Protein AF-A0A967JVQ9-F1 (afdb_monomer)

Solvent-accessible surface area (backbone atoms only — not comparable to full-atom values): 6238 Å² total; per-residue (Å²): 134,90,80,87,85,77,88,78,91,53,66,70,60,50,48,54,40,45,56,70,64,75,67,86,82,90,74,66,79,91,49,45,73,60,49,29,68,75,39,74,50,81,85,90,76,78,73,81,92,69,81,87,84,89,82,92,86,70,100,48,99,68,86,73,56,67,68,62,48,50,53,54,52,52,47,44,56,71,77,50,52,78,73,75,92,73,80,134

Structure (mmCIF, N/CA/C/O backbone):
data_AF-A0A967JVQ9-F1
#
_entry.id   AF-A0A967JVQ9-F1
#
loop_
_atom_site.group_PDB
_atom_site.id
_atom_site.type_symbol
_atom_site.label_atom_id
_atom_site.label_alt_id
_atom_site.label_comp_id
_atom_site.label_asym_id
_atom_site.label_entity_id
_atom_site.label_seq_id
_atom_site.pdbx_PDB_ins_code
_atom_site.Cartn_x
_atom_site.Cartn_y
_atom_site.Cartn_z
_atom_site.occupancy
_atom_site.B_iso_or_equiv
_atom_site.auth_seq_id
_atom_site.auth_comp_id
_atom_site.auth_asym_id
_atom_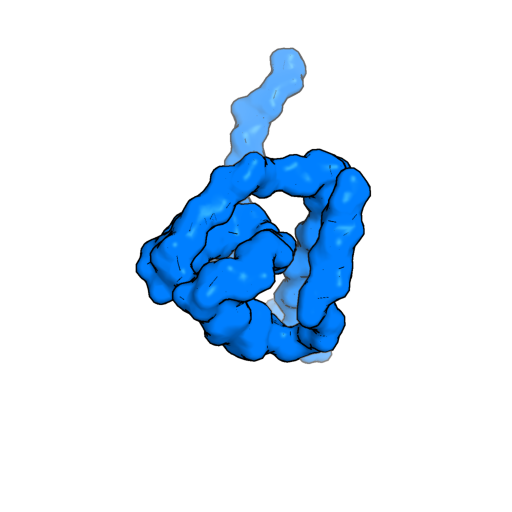site.auth_atom_id
_atom_site.pdbx_PDB_model_num
ATOM 1 N N . GLN A 1 1 ? -12.645 12.546 19.439 1.00 81.81 1 GLN A N 1
ATOM 2 C CA . GLN A 1 1 ? -11.229 12.936 19.268 1.00 81.81 1 GLN A CA 1
ATOM 3 C C . GLN A 1 1 ? -10.403 11.655 19.189 1.00 81.81 1 GLN A C 1
ATOM 5 O O . GLN A 1 1 ? -10.615 10.809 20.053 1.00 81.81 1 GLN A O 1
ATOM 10 N N . PRO A 1 2 ? -9.572 11.444 18.152 1.00 85.00 2 PRO A N 1
ATOM 11 C CA . PRO A 1 2 ? -8.778 10.219 18.020 1.00 85.00 2 PRO A CA 1
ATOM 12 C C . PRO A 1 2 ? -7.685 10.146 19.099 1.00 85.00 2 PRO A C 1
ATOM 14 O O . PRO A 1 2 ? -7.144 11.178 19.498 1.00 85.00 2 PRO A O 1
ATOM 17 N N . ARG A 1 3 ? -7.362 8.933 19.570 1.00 90.88 3 ARG A N 1
ATOM 18 C CA . ARG A 1 3 ? -6.252 8.676 20.502 1.00 90.88 3 ARG A CA 1
ATOM 19 C C . ARG A 1 3 ? -5.068 8.112 19.726 1.00 90.88 3 ARG A C 1
ATOM 21 O O . ARG A 1 3 ? -5.191 7.049 19.128 1.00 90.88 3 ARG A O 1
ATOM 28 N N . ILE A 1 4 ? -3.933 8.801 19.768 1.00 91.12 4 ILE A N 1
ATOM 29 C CA . ILE A 1 4 ? -2.691 8.317 19.157 1.00 91.12 4 ILE A CA 1
ATOM 30 C C . ILE A 1 4 ? -2.135 7.199 20.045 1.00 91.12 4 ILE A C 1
ATOM 32 O O . ILE A 1 4 ? -1.884 7.421 21.228 1.00 91.12 4 ILE A O 1
ATOM 36 N N . VAL A 1 5 ? -2.009 5.992 19.493 1.00 89.94 5 VAL A N 1
ATOM 37 C CA . VAL A 1 5 ? -1.498 4.806 20.208 1.00 89.94 5 VAL A CA 1
ATOM 38 C C . VAL A 1 5 ? -0.111 4.373 19.736 1.00 89.94 5 VAL A C 1
ATOM 40 O O . VAL A 1 5 ? 0.572 3.667 20.469 1.00 89.94 5 VAL A O 1
ATOM 43 N N . ALA A 1 6 ? 0.311 4.816 18.549 1.00 87.94 6 ALA A N 1
ATOM 44 C CA . ALA A 1 6 ? 1.632 4.573 17.986 1.00 87.94 6 ALA A CA 1
ATOM 45 C C . ALA A 1 6 ? 1.974 5.654 16.948 1.00 87.94 6 ALA A C 1
ATOM 47 O O . ALA A 1 6 ? 1.079 6.178 16.281 1.00 87.94 6 ALA A O 1
ATOM 48 N N . GLU A 1 7 ? 3.264 5.948 16.806 1.00 91.81 7 GLU A N 1
ATOM 49 C CA . GLU A 1 7 ? 3.837 6.723 15.705 1.00 91.81 7 GLU A CA 1
ATOM 50 C C . GLU A 1 7 ? 4.905 5.844 15.057 1.00 91.81 7 GLU A C 1
ATOM 52 O O . GLU A 1 7 ? 5.814 5.362 15.735 1.00 91.81 7 GLU A O 1
ATOM 57 N N . VAL A 1 8 ? 4.722 5.541 13.775 1.00 90.00 8 VAL A N 1
ATOM 58 C CA . VAL A 1 8 ? 5.496 4.520 13.069 1.00 90.00 8 VAL A CA 1
ATOM 59 C C . VAL A 1 8 ? 5.818 5.031 11.672 1.00 90.00 8 VAL A C 1
ATOM 61 O O . VAL A 1 8 ? 4.922 5.457 10.951 1.00 90.00 8 VAL A O 1
ATOM 64 N N . GLU A 1 9 ? 7.094 4.976 11.300 1.00 89.75 9 GLU A N 1
ATOM 65 C CA . GLU A 1 9 ? 7.574 5.362 9.966 1.00 89.75 9 GLU A CA 1
ATOM 66 C C . GLU A 1 9 ? 7.605 4.167 8.996 1.00 89.75 9 GLU A C 1
ATOM 68 O O . GLU A 1 9 ? 7.423 4.327 7.791 1.00 89.75 9 GLU A O 1
ATOM 73 N N . ASP A 1 10 ? 7.787 2.955 9.526 1.00 90.06 10 ASP A N 1
ATOM 74 C CA . ASP A 1 10 ? 7.852 1.719 8.748 1.00 90.06 10 ASP A CA 1
ATOM 75 C C . ASP A 1 10 ? 6.455 1.134 8.479 1.00 90.06 10 ASP A C 1
ATOM 77 O O . ASP A 1 10 ? 5.705 0.781 9.394 1.00 90.06 10 ASP A O 1
ATOM 81 N N . THR A 1 11 ? 6.118 0.980 7.200 1.00 85.06 11 THR A N 1
ATOM 82 C CA . THR A 1 11 ? 4.832 0.414 6.776 1.00 85.06 11 THR A CA 1
ATOM 83 C C . THR A 1 11 ? 4.703 -1.068 7.135 1.00 85.06 11 THR A C 1
ATOM 85 O O . THR A 1 11 ? 3.594 -1.523 7.422 1.00 85.06 11 THR A O 1
ATOM 88 N N . ASP A 1 12 ? 5.804 -1.817 7.199 1.00 88.19 12 ASP A N 1
ATOM 89 C CA . ASP A 1 12 ? 5.762 -3.230 7.584 1.00 88.19 12 ASP A CA 1
ATOM 90 C C . ASP A 1 12 ? 5.325 -3.381 9.044 1.00 88.19 12 ASP A C 1
ATOM 92 O O . ASP A 1 12 ? 4.496 -4.235 9.369 1.00 88.19 12 ASP A O 1
ATOM 96 N N . LEU A 1 13 ? 5.784 -2.484 9.921 1.00 90.19 13 LEU A N 1
ATOM 97 C CA . LEU A 1 13 ? 5.349 -2.463 11.315 1.00 90.19 13 LEU A CA 1
ATOM 98 C C . LEU A 1 13 ? 3.881 -2.020 11.458 1.00 90.19 13 LEU A C 1
ATOM 100 O O . LEU A 1 13 ? 3.165 -2.550 12.310 1.00 90.19 13 LEU A O 1
ATOM 104 N N . ILE A 1 14 ? 3.400 -1.105 10.608 1.00 90.50 14 ILE A N 1
ATOM 105 C CA . ILE A 1 14 ? 1.973 -0.739 10.560 1.00 90.50 14 ILE A CA 1
ATOM 106 C C . ILE A 1 14 ? 1.111 -1.964 10.231 1.00 90.50 14 ILE A C 1
ATOM 108 O O . ILE A 1 14 ? 0.087 -2.166 10.882 1.00 90.50 14 ILE A O 1
ATOM 112 N N . ASN A 1 15 ? 1.534 -2.804 9.283 1.00 87.44 15 ASN A N 1
ATOM 113 C CA . ASN A 1 15 ? 0.794 -4.012 8.907 1.00 87.44 15 ASN A CA 1
ATOM 114 C C . ASN A 1 15 ? 0.691 -5.011 10.071 1.00 87.44 15 ASN A C 1
ATOM 116 O O . ASN A 1 15 ? -0.385 -5.542 10.331 1.00 87.44 15 ASN A O 1
ATOM 120 N N . VAL A 1 16 ? 1.769 -5.204 10.837 1.00 88.81 16 VAL A N 1
ATOM 121 C CA . VAL A 1 16 ? 1.749 -6.070 12.032 1.00 88.81 16 VAL A CA 1
ATOM 122 C C . VAL A 1 16 ? 0.778 -5.538 13.093 1.00 88.81 16 VAL A C 1
ATOM 124 O O . VAL A 1 16 ? 0.021 -6.298 13.698 1.00 88.81 16 VAL A O 1
ATOM 127 N N . LEU A 1 17 ? 0.765 -4.222 13.320 1.00 89.00 17 LEU A N 1
ATOM 128 C CA . LEU A 1 17 ? -0.179 -3.591 14.249 1.00 89.00 17 LEU A CA 1
ATOM 129 C C . LEU A 1 17 ? -1.630 -3.698 13.760 1.00 89.00 17 LEU A C 1
ATOM 131 O O . LEU A 1 17 ? -2.545 -3.842 14.577 1.00 89.00 17 LEU A O 1
ATOM 135 N N . ALA A 1 18 ? -1.831 -3.631 12.445 1.00 86.25 18 ALA A N 1
ATOM 136 C CA . ALA A 1 18 ? -3.126 -3.807 11.810 1.00 86.25 18 ALA A CA 1
ATOM 137 C C . ALA A 1 18 ? -3.662 -5.231 12.007 1.00 86.25 18 ALA A C 1
ATOM 139 O O . ALA A 1 18 ? -4.784 -5.385 12.488 1.00 86.25 18 ALA A O 1
ATOM 140 N N . GLU A 1 19 ? -2.843 -6.253 11.738 1.00 87.25 19 GLU A N 1
ATOM 141 C CA . GLU A 1 19 ? -3.182 -7.663 11.994 1.00 87.25 19 GLU A CA 1
ATOM 142 C C . GLU A 1 19 ? -3.489 -7.924 13.477 1.00 87.25 19 GLU A C 1
ATOM 144 O O . GLU A 1 19 ? -4.391 -8.691 13.811 1.00 87.25 19 GLU A O 1
ATOM 149 N N . ALA A 1 20 ? -2.774 -7.252 14.386 1.00 89.44 20 ALA A N 1
ATOM 150 C CA . ALA A 1 20 ? -3.004 -7.352 15.827 1.00 89.44 20 ALA A CA 1
ATOM 151 C C . ALA A 1 20 ? -4.258 -6.597 16.318 1.00 89.44 20 ALA A C 1
ATOM 153 O O . ALA A 1 20 ? -4.577 -6.655 17.509 1.00 89.44 20 ALA A O 1
ATOM 154 N N . GLY A 1 21 ? -4.959 -5.862 15.446 1.00 87.69 21 GLY A N 1
ATOM 155 C CA . GLY A 1 21 ? -6.148 -5.086 15.809 1.00 87.69 21 GLY A CA 1
ATOM 156 C C . GLY A 1 21 ? -5.856 -3.897 16.732 1.00 87.69 21 GLY A C 1
ATOM 157 O O . GLY A 1 21 ? -6.721 -3.483 17.505 1.00 87.69 21 GLY A O 1
ATOM 158 N N . ALA A 1 22 ? -4.640 -3.343 16.684 1.00 88.69 22 ALA A N 1
ATOM 159 C CA . ALA A 1 22 ? -4.197 -2.299 17.612 1.00 88.69 22 ALA A CA 1
ATOM 160 C C . ALA A 1 22 ? -4.850 -0.922 17.363 1.00 88.69 22 ALA A C 1
ATOM 162 O O . ALA A 1 22 ? -4.797 -0.045 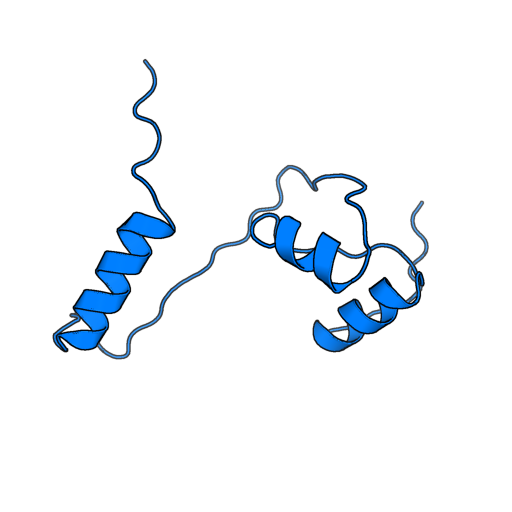18.231 1.00 88.69 22 ALA A O 1
ATOM 163 N N . GLY A 1 23 ? -5.462 -0.709 16.193 1.00 89.25 23 GLY A N 1
ATOM 164 C CA . GLY A 1 23 ? -6.116 0.550 15.846 1.00 89.25 23 GLY A CA 1
ATOM 165 C C . GLY A 1 23 ? -6.473 0.676 14.366 1.00 89.25 23 GLY A C 1
ATOM 166 O O . GLY A 1 23 ? -6.665 -0.313 13.668 1.00 89.25 23 GLY A O 1
ATOM 167 N N . MET A 1 24 ? -6.567 1.924 13.899 1.00 90.88 24 MET A N 1
ATOM 168 C CA . MET A 1 24 ? -6.791 2.278 12.494 1.00 90.88 24 MET A CA 1
ATOM 169 C C . MET A 1 24 ? -5.532 2.908 11.898 1.00 90.88 24 MET A C 1
ATOM 171 O O . MET A 1 24 ? -4.822 3.642 12.585 1.00 90.88 24 MET A O 1
ATOM 175 N N . PHE A 1 25 ? -5.291 2.662 10.615 1.00 91.44 25 PHE A N 1
ATOM 176 C CA . PHE A 1 25 ? -4.168 3.218 9.866 1.00 91.44 25 PHE A CA 1
ATOM 177 C C . PHE A 1 25 ? -4.647 3.732 8.505 1.00 91.44 25 PHE A C 1
ATOM 179 O O . PHE A 1 25 ? -5.703 3.335 8.009 1.00 91.44 25 PHE A O 1
ATOM 186 N N . ALA A 1 26 ? -3.882 4.650 7.918 1.00 90.81 26 ALA A N 1
ATOM 187 C CA . ALA A 1 26 ? -4.120 5.133 6.565 1.00 90.81 26 ALA A CA 1
ATOM 188 C C . ALA A 1 26 ? -3.320 4.288 5.568 1.00 90.81 26 ALA A C 1
ATOM 190 O O . ALA A 1 26 ? -2.171 3.944 5.830 1.00 90.81 26 ALA A O 1
ATOM 191 N N . ALA A 1 27 ? -3.918 3.994 4.418 1.00 90.50 27 ALA A N 1
ATOM 192 C CA . ALA A 1 27 ? -3.256 3.317 3.311 1.00 90.50 27 ALA A CA 1
ATOM 193 C C . ALA A 1 27 ? -3.706 3.925 1.972 1.00 90.50 27 ALA A C 1
ATOM 195 O O . ALA A 1 27 ? -4.833 4.435 1.887 1.00 90.50 27 ALA A O 1
ATOM 196 N N . PRO A 1 28 ? -2.870 3.867 0.919 1.00 90.88 28 PRO A N 1
ATOM 197 C CA . PRO A 1 28 ? -3.263 4.292 -0.417 1.00 90.88 28 PRO A CA 1
ATOM 198 C C . PRO A 1 28 ? -4.499 3.530 -0.902 1.00 90.88 28 PRO A C 1
ATOM 200 O O . PRO A 1 28 ? -4.588 2.308 -0.787 1.00 90.88 28 PRO A O 1
ATOM 203 N N . SER A 1 29 ? -5.452 4.243 -1.502 1.00 91.12 29 SER A N 1
ATOM 204 C CA . SER A 1 29 ? -6.717 3.648 -1.952 1.00 91.12 29 SER A CA 1
ATOM 205 C C . SER A 1 29 ? -6.541 2.563 -3.018 1.00 91.12 29 SER A C 1
ATOM 207 O O . SER A 1 29 ? -7.384 1.677 -3.118 1.00 91.12 29 SER A O 1
ATOM 209 N N . ILE A 1 30 ? -5.456 2.627 -3.795 1.00 89.06 30 ILE A N 1
ATOM 210 C CA . ILE A 1 30 ? -5.162 1.699 -4.893 1.00 89.06 30 ILE A CA 1
ATOM 211 C C . ILE A 1 30 ? -4.821 0.280 -4.416 1.00 89.06 30 ILE A C 1
ATOM 213 O O . ILE A 1 30 ? -5.017 -0.661 -5.172 1.00 89.06 30 ILE A O 1
ATOM 217 N N . ILE A 1 31 ? -4.356 0.116 -3.172 1.00 90.06 31 ILE A N 1
ATOM 218 C CA . ILE A 1 31 ? -3.974 -1.194 -2.612 1.00 90.06 31 ILE A CA 1
ATOM 219 C C . ILE A 1 31 ? -5.003 -1.748 -1.617 1.00 90.06 31 ILE A C 1
ATOM 221 O O . ILE A 1 31 ? -4.721 -2.723 -0.927 1.00 90.06 31 ILE A O 1
ATOM 225 N N . VAL A 1 32 ? -6.181 -1.121 -1.494 1.00 92.19 32 VAL A N 1
ATOM 226 C CA . VAL A 1 32 ? -7.176 -1.472 -0.463 1.00 92.19 32 VAL A CA 1
ATOM 227 C C . VAL A 1 32 ? -7.602 -2.934 -0.551 1.00 92.19 32 VAL A C 1
ATOM 229 O O . VAL A 1 32 ? -7.697 -3.598 0.479 1.00 92.19 32 VAL A O 1
ATOM 232 N N . ASP A 1 33 ? -7.839 -3.441 -1.757 1.00 92.25 33 ASP A N 1
ATOM 233 C CA . ASP A 1 33 ? -8.299 -4.818 -1.934 1.00 92.25 33 ASP A CA 1
ATOM 234 C C . ASP A 1 33 ? -7.217 -5.826 -1.516 1.00 92.25 33 ASP A C 1
ATOM 236 O O . ASP A 1 33 ? -7.516 -6.792 -0.813 1.00 92.25 33 ASP A O 1
ATOM 240 N N . ASP A 1 34 ? -5.950 -5.540 -1.825 1.00 91.62 34 ASP A N 1
ATOM 241 C CA . ASP A 1 34 ? -4.815 -6.380 -1.4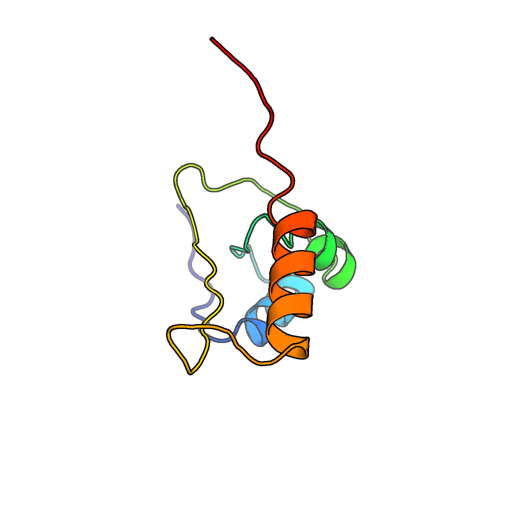35 1.00 91.62 34 ASP A CA 1
ATOM 242 C C . ASP A 1 34 ? -4.633 -6.427 0.087 1.00 91.62 34 ASP A C 1
ATOM 244 O O . ASP A 1 34 ? -4.490 -7.507 0.669 1.00 91.62 34 ASP A O 1
ATOM 248 N N . ILE A 1 35 ? -4.654 -5.267 0.755 1.00 91.25 35 ILE A N 1
ATOM 249 C CA . ILE A 1 35 ? -4.399 -5.192 2.202 1.00 91.25 35 ILE A CA 1
ATOM 250 C C . ILE A 1 35 ? -5.554 -5.760 3.028 1.00 91.25 35 ILE A C 1
ATOM 252 O O . ILE A 1 35 ? -5.305 -6.365 4.069 1.00 91.25 35 ILE A O 1
ATOM 256 N N . ARG A 1 36 ? -6.806 -5.620 2.567 1.00 92.50 36 ARG A N 1
ATOM 257 C CA . ARG A 1 36 ? -7.978 -6.208 3.237 1.00 92.50 36 ARG A CA 1
ATOM 258 C C . ARG A 1 36 ? -7.852 -7.722 3.326 1.00 92.50 36 ARG A C 1
ATOM 260 O O . ARG A 1 36 ? -8.080 -8.295 4.387 1.00 92.50 36 ARG A O 1
ATOM 267 N N . VAL A 1 37 ? -7.454 -8.353 2.221 1.00 91.12 37 VAL A N 1
ATOM 268 C CA . VAL A 1 37 ? -7.273 -9.807 2.156 1.00 91.12 37 VAL A CA 1
ATOM 269 C C . VAL A 1 37 ? -6.053 -10.241 2.963 1.00 91.12 37 VAL A C 1
ATOM 271 O O . VAL A 1 37 ? -6.152 -11.193 3.732 1.00 91.12 37 VAL A O 1
ATOM 274 N N . ARG A 1 38 ? -4.910 -9.556 2.815 1.00 89.44 38 ARG A N 1
ATOM 275 C CA . ARG A 1 38 ? -3.664 -9.951 3.493 1.00 89.44 38 ARG A CA 1
ATOM 276 C C . ARG A 1 38 ? -3.723 -9.815 5.005 1.00 89.44 38 ARG A C 1
ATOM 278 O O . ARG A 1 38 ? -3.255 -10.712 5.692 1.00 89.44 38 ARG A O 1
ATOM 285 N N . TYR A 1 39 ? -4.273 -8.709 5.494 1.00 89.12 39 TYR A N 1
ATOM 286 C CA . TYR A 1 39 ? -4.177 -8.332 6.905 1.00 89.12 39 TYR A CA 1
ATOM 287 C C . TYR A 1 39 ? -5.502 -8.478 7.656 1.00 89.12 39 TYR A C 1
ATOM 289 O O . TYR A 1 39 ? -5.597 -8.070 8.809 1.00 89.12 39 TYR A O 1
ATOM 297 N N . ALA A 1 40 ? -6.527 -9.051 7.010 1.00 89.38 40 ALA A N 1
ATOM 298 C CA . ALA A 1 40 ? -7.870 -9.233 7.567 1.00 89.38 40 ALA A CA 1
ATOM 299 C C . ALA A 1 40 ? -8.470 -7.932 8.140 1.00 89.38 40 ALA A C 1
ATOM 301 O O . ALA A 1 40 ? -9.118 -7.927 9.186 1.00 89.38 40 ALA A O 1
ATOM 302 N N . VAL A 1 41 ? -8.242 -6.819 7.440 1.00 91.81 41 VAL A N 1
ATOM 303 C CA . VAL A 1 41 ? -8.727 -5.486 7.822 1.00 91.81 41 VAL A CA 1
ATOM 304 C C . VAL A 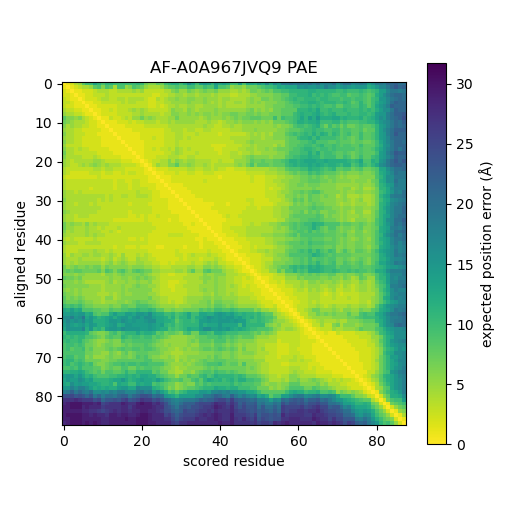1 41 ? -9.926 -5.066 6.982 1.00 91.81 41 VAL A C 1
ATOM 306 O O . VAL A 1 41 ? -10.145 -5.563 5.879 1.00 91.81 41 VAL A O 1
ATOM 309 N N . GLU A 1 42 ? -10.669 -4.073 7.467 1.00 93.06 42 GLU A N 1
ATOM 310 C CA . GLU A 1 42 ? -11.790 -3.465 6.751 1.00 93.06 42 GLU A CA 1
ATOM 311 C C . GLU A 1 42 ? -11.589 -1.956 6.574 1.00 93.06 42 GLU A C 1
ATOM 313 O O . GLU A 1 42 ? -10.887 -1.294 7.340 1.00 93.06 42 GLU A O 1
ATOM 318 N N . THR A 1 43 ? -12.220 -1.374 5.551 1.00 94.44 43 THR A N 1
ATOM 319 C CA . THR A 1 43 ? -12.169 0.081 5.352 1.00 94.44 43 THR A CA 1
ATOM 320 C C . THR A 1 43 ? -13.240 0.771 6.177 1.00 94.44 43 THR A C 1
ATOM 322 O O . THR A 1 43 ? -14.427 0.545 5.968 1.00 94.44 43 THR A O 1
ATOM 325 N N . VAL A 1 44 ? -12.810 1.698 7.031 1.00 93.38 44 VAL A N 1
ATOM 326 C CA . VAL A 1 44 ? -13.703 2.531 7.853 1.00 93.38 44 VAL A CA 1
ATOM 327 C C . VAL A 1 44 ? -14.146 3.804 7.117 1.00 93.38 44 VAL A C 1
ATOM 329 O O . VAL A 1 44 ? -15.200 4.364 7.404 1.00 93.38 44 VAL A O 1
ATOM 332 N N . GLY A 1 45 ? -13.366 4.266 6.137 1.00 92.38 45 GLY A N 1
ATOM 333 C CA . GLY A 1 45 ? -13.693 5.432 5.319 1.00 92.38 45 GLY A CA 1
ATOM 334 C C . GLY A 1 45 ? -12.561 5.816 4.370 1.00 92.38 45 GLY A C 1
ATOM 335 O O . GLY A 1 45 ? -11.513 5.170 4.339 1.00 92.38 45 GLY A O 1
ATOM 336 N N . ARG A 1 46 ? -12.774 6.879 3.590 1.00 92.50 46 ARG A N 1
ATOM 337 C CA . ARG A 1 46 ? -11.747 7.497 2.741 1.00 92.50 46 ARG A CA 1
ATOM 338 C C . ARG A 1 46 ? -11.492 8.919 3.225 1.00 92.50 46 ARG A C 1
ATOM 340 O O . ARG A 1 46 ? -12.435 9.657 3.489 1.00 92.50 46 ARG A O 1
ATOM 347 N N . ALA A 1 47 ? -10.224 9.300 3.327 1.00 91.94 47 ALA A N 1
ATOM 348 C CA . ALA A 1 47 ? -9.849 10.670 3.645 1.00 91.94 47 ALA A CA 1
ATOM 349 C C . ALA A 1 47 ? -9.982 11.542 2.387 1.00 91.94 47 ALA A C 1
ATOM 351 O O . ALA A 1 47 ? -9.067 11.628 1.566 1.00 91.94 47 ALA A O 1
ATOM 352 N N . GLU A 1 48 ? -11.156 12.145 2.205 1.00 91.38 48 GLU A N 1
ATOM 353 C CA . GLU A 1 48 ? -11.427 13.019 1.064 1.00 91.38 48 GLU A CA 1
ATOM 354 C C . GLU A 1 48 ? -10.460 14.213 1.027 1.00 91.38 48 GLU A C 1
ATOM 356 O O . GLU A 1 48 ? -10.075 14.769 2.053 1.00 91.38 48 GLU A O 1
ATOM 361 N N . GLY A 1 49 ? -10.037 14.602 -0.178 1.00 90.25 49 GLY A N 1
ATOM 362 C CA . GLY A 1 49 ? -9.105 15.716 -0.385 1.00 90.25 49 GLY A CA 1
ATOM 363 C C . GLY A 1 49 ? -7.619 15.370 -0.223 1.00 90.25 49 GLY A C 1
ATOM 364 O O . GLY A 1 49 ? -6.779 16.155 -0.663 1.00 90.25 49 GLY A O 1
ATOM 365 N N . ILE A 1 50 ? -7.273 14.193 0.308 1.00 91.00 50 ILE A N 1
ATOM 366 C CA . ILE A 1 50 ? -5.883 13.721 0.368 1.00 91.00 50 ILE A CA 1
ATOM 367 C C . ILE A 1 50 ? -5.537 12.999 -0.936 1.00 91.00 50 ILE A C 1
ATOM 369 O O . ILE A 1 50 ? -6.216 12.058 -1.344 1.00 91.00 50 ILE A O 1
ATOM 373 N N . ARG A 1 51 ? -4.477 13.455 -1.613 1.00 88.56 51 ARG A N 1
ATOM 374 C CA . ARG A 1 51 ? -3.978 12.849 -2.853 1.00 88.56 51 ARG A CA 1
ATOM 375 C C . ARG A 1 51 ? -2.492 12.571 -2.745 1.00 88.56 51 ARG A C 1
ATOM 377 O O . ARG A 1 51 ? -1.713 13.466 -2.428 1.00 88.56 51 ARG A O 1
ATOM 384 N N . GLU A 1 52 ? -2.118 11.361 -3.118 1.00 87.06 52 GLU A N 1
ATOM 385 C CA . GLU A 1 52 ? -0.734 10.935 -3.270 1.00 87.06 52 GLU A CA 1
ATOM 386 C C . GLU A 1 52 ? -0.383 10.837 -4.760 1.00 87.06 52 GLU A C 1
ATOM 388 O O . GLU A 1 52 ? -1.249 10.573 -5.598 1.00 87.06 52 GLU A O 1
ATOM 393 N N . ARG A 1 53 ? 0.877 11.107 -5.115 1.00 86.50 53 ARG A N 1
ATOM 394 C CA . ARG A 1 53 ? 1.361 11.030 -6.499 1.00 86.50 53 ARG A CA 1
ATOM 395 C C . ARG A 1 53 ? 2.546 10.084 -6.573 1.00 86.50 53 ARG A C 1
ATOM 397 O O . ARG A 1 53 ? 3.568 10.329 -5.941 1.00 86.50 53 ARG A O 1
ATOM 404 N N . PHE A 1 54 ? 2.416 9.062 -7.409 1.00 84.31 54 PHE A N 1
ATOM 405 C CA . PHE A 1 54 ? 3.477 8.107 -7.699 1.00 84.31 54 PHE A CA 1
ATOM 406 C C . PHE A 1 54 ? 4.195 8.503 -8.990 1.00 84.31 54 PHE A C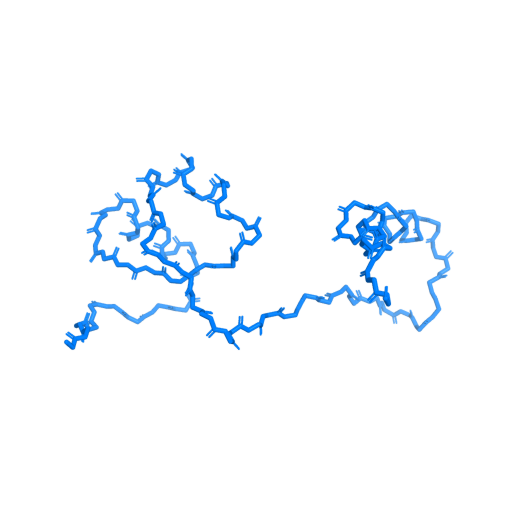 1
ATOM 408 O O . PHE A 1 54 ? 3.558 8.854 -9.985 1.00 84.31 54 PHE A O 1
ATOM 415 N N . TYR A 1 55 ? 5.526 8.449 -8.973 1.00 86.06 55 TYR A N 1
ATOM 416 C CA . TYR A 1 55 ? 6.365 8.823 -10.109 1.00 86.06 55 TYR A CA 1
ATOM 417 C C . TYR A 1 55 ? 7.333 7.697 -10.454 1.00 86.06 55 TYR A C 1
ATOM 419 O O . TYR A 1 55 ? 8.009 7.157 -9.583 1.00 86.06 55 TYR A O 1
ATOM 427 N N . ALA A 1 56 ? 7.456 7.397 -11.745 1.00 85.94 56 ALA A N 1
ATOM 428 C CA . ALA A 1 56 ? 8.529 6.560 -12.262 1.00 85.94 56 ALA A CA 1
ATOM 429 C C . ALA A 1 56 ? 9.718 7.447 -12.661 1.00 85.94 56 ALA A C 1
ATOM 431 O O . ALA A 1 56 ? 9.583 8.334 -13.508 1.00 85.94 56 ALA A O 1
ATOM 432 N N . ILE A 1 57 ? 10.886 7.213 -12.058 1.00 87.50 57 ILE A N 1
ATOM 433 C CA . ILE A 1 57 ? 12.110 7.980 -12.321 1.00 87.50 57 ILE A CA 1
ATOM 434 C C . ILE A 1 57 ? 13.052 7.138 -13.182 1.00 87.50 57 ILE A C 1
ATOM 436 O O . ILE A 1 57 ? 13.297 5.969 -12.898 1.00 87.50 57 ILE A O 1
ATOM 440 N N . THR A 1 58 ? 13.601 7.740 -14.239 1.00 84.44 58 THR A N 1
ATOM 441 C CA . THR A 1 58 ? 14.597 7.097 -15.109 1.00 84.44 58 THR A CA 1
ATOM 442 C C . THR A 1 58 ? 15.879 7.925 -15.153 1.00 84.44 58 THR A C 1
ATOM 444 O O . THR A 1 58 ? 15.838 9.151 -15.069 1.00 84.44 58 THR A O 1
ATOM 447 N N . ALA A 1 59 ? 17.030 7.261 -15.295 1.00 86.81 59 ALA A N 1
ATOM 448 C CA . ALA A 1 59 ? 18.342 7.918 -15.250 1.00 86.81 59 ALA A CA 1
ATOM 449 C C . ALA A 1 59 ? 18.591 8.902 -16.412 1.00 86.81 59 ALA A C 1
ATOM 451 O O . ALA A 1 59 ? 19.409 9.813 -16.301 1.00 86.81 59 ALA A O 1
ATOM 452 N N . HIS A 1 60 ? 17.900 8.735 -17.543 1.00 84.75 60 HIS A N 1
ATOM 453 C CA . HIS A 1 60 ? 18.096 9.554 -18.736 1.00 84.75 60 HIS A CA 1
ATOM 454 C C . HIS A 1 60 ? 16.809 10.272 -19.129 1.00 84.75 60 HIS A C 1
ATOM 456 O O . HIS A 1 60 ? 15.756 9.653 -19.228 1.00 84.75 60 HIS A O 1
ATOM 462 N N . ARG A 1 61 ? 16.916 11.560 -19.490 1.00 80.00 61 ARG A N 1
ATOM 463 C CA . ARG A 1 61 ? 15.767 12.377 -19.939 1.00 80.00 61 ARG A CA 1
ATOM 464 C C . ARG A 1 61 ? 15.019 11.774 -21.132 1.00 80.00 61 ARG A C 1
ATOM 466 O O . ARG A 1 61 ? 13.823 11.993 -21.271 1.00 80.00 61 ARG A O 1
ATOM 473 N N . ARG A 1 62 ? 15.720 11.040 -22.008 1.00 83.81 62 ARG A N 1
ATOM 474 C CA . ARG A 1 62 ? 15.118 10.300 -23.121 1.00 83.81 62 ARG A CA 1
ATOM 475 C C . ARG A 1 62 ? 15.292 8.807 -22.886 1.00 83.81 62 ARG A C 1
ATOM 477 O O . ARG A 1 62 ? 16.418 8.311 -22.922 1.00 83.81 62 ARG A O 1
ATOM 484 N N . ILE A 1 63 ? 14.181 8.101 -22.703 1.00 83.31 63 ILE A N 1
ATOM 485 C CA . ILE A 1 63 ? 14.177 6.644 -22.588 1.00 83.31 63 ILE A CA 1
ATOM 486 C C . ILE A 1 63 ? 14.580 6.062 -23.950 1.00 83.31 63 ILE A C 1
ATOM 488 O O . ILE A 1 63 ? 13.937 6.329 -24.964 1.00 83.31 63 ILE A O 1
ATOM 492 N N . LYS A 1 64 ? 15.689 5.317 -23.984 1.00 86.25 64 LYS A N 1
ATOM 493 C CA . LYS A 1 64 ? 16.194 4.651 -25.200 1.00 86.25 64 LYS A CA 1
ATOM 494 C C . LYS A 1 64 ? 16.227 3.134 -25.079 1.00 86.25 64 LYS A C 1
ATOM 496 O O . LYS A 1 64 ? 16.155 2.453 -26.092 1.00 86.25 64 LYS A 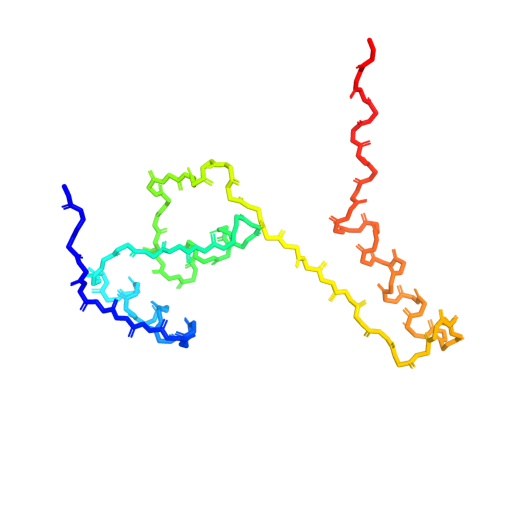O 1
ATOM 501 N N . HIS A 1 65 ? 16.380 2.618 -23.860 1.00 90.44 65 HIS A N 1
ATOM 502 C CA . HIS A 1 65 ? 16.524 1.187 -23.646 1.00 90.44 65 HIS A CA 1
ATOM 503 C C . HIS A 1 65 ? 15.188 0.484 -23.927 1.00 90.44 65 HIS A C 1
ATOM 505 O O . HIS A 1 65 ? 14.207 0.810 -23.250 1.00 90.44 65 HIS A O 1
ATOM 511 N N . PRO A 1 66 ? 15.131 -0.484 -24.861 1.00 91.25 66 PRO A N 1
ATOM 512 C CA . PRO A 1 66 ? 13.88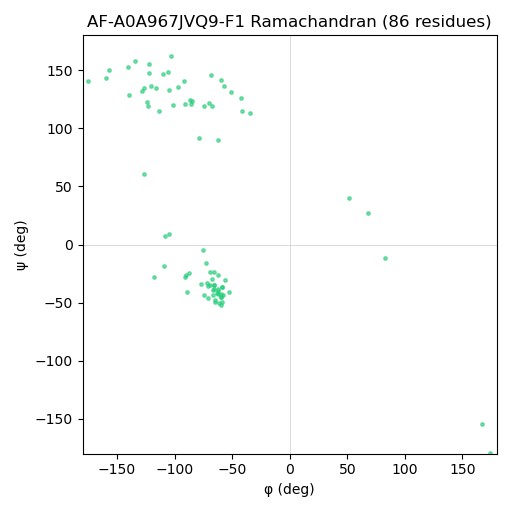0 -1.126 -25.264 1.00 91.25 66 PRO A CA 1
ATOM 513 C C . PRO A 1 66 ? 13.074 -1.693 -24.090 1.00 91.25 66 PRO A C 1
ATOM 515 O O . PRO A 1 66 ? 11.870 -1.480 -24.023 1.00 91.25 66 PRO A O 1
ATOM 518 N N . ALA A 1 67 ? 13.737 -2.315 -23.107 1.00 91.62 67 ALA A N 1
ATOM 519 C CA . ALA A 1 67 ? 13.054 -2.844 -21.923 1.00 91.62 67 ALA A CA 1
ATOM 520 C C . ALA A 1 67 ? 12.363 -1.756 -21.077 1.00 91.62 67 ALA A C 1
ATOM 522 O O . ALA A 1 67 ? 11.243 -1.949 -20.619 1.00 91.62 67 ALA A O 1
ATOM 523 N N . VAL A 1 68 ? 12.991 -0.585 -20.904 1.00 90.75 68 VAL A N 1
ATOM 524 C CA . VAL A 1 68 ? 12.401 0.513 -20.117 1.00 90.75 68 VAL A CA 1
ATOM 525 C C . VAL A 1 68 ? 11.224 1.136 -20.869 1.00 90.75 68 VAL A C 1
ATOM 527 O O . VAL A 1 68 ? 10.226 1.504 -20.252 1.00 90.75 68 VAL A O 1
ATOM 530 N N . ILE A 1 69 ? 11.316 1.218 -22.201 1.00 91.06 69 ILE A N 1
ATOM 531 C CA . ILE A 1 69 ? 10.201 1.649 -23.056 1.00 91.06 69 ILE A CA 1
ATOM 532 C C . ILE A 1 69 ? 9.021 0.688 -22.894 1.00 91.06 69 ILE A C 1
ATOM 534 O O . ILE A 1 69 ? 7.918 1.149 -22.614 1.00 91.06 69 ILE A O 1
ATOM 538 N N . ALA A 1 70 ? 9.265 -0.620 -23.004 1.00 92.06 70 ALA A N 1
ATOM 539 C CA . ALA A 1 70 ? 8.229 -1.642 -22.889 1.00 92.06 70 ALA A CA 1
ATOM 540 C C . ALA A 1 70 ? 7.512 -1.587 -21.529 1.00 92.06 70 ALA A C 1
ATOM 542 O O . ALA A 1 70 ? 6.288 -1.488 -21.495 1.00 92.06 70 ALA A O 1
ATOM 543 N N . ILE A 1 71 ? 8.263 -1.543 -20.419 1.00 90.12 71 ILE A N 1
ATOM 544 C CA . ILE A 1 71 ? 7.694 -1.423 -19.064 1.00 90.12 71 ILE A CA 1
ATOM 545 C C . ILE A 1 71 ? 6.870 -0.135 -18.931 1.00 90.12 71 ILE A C 1
ATOM 547 O O . ILE A 1 71 ? 5.747 -0.166 -18.437 1.00 90.12 71 ILE A O 1
ATOM 551 N N . SER A 1 72 ? 7.393 0.998 -19.414 1.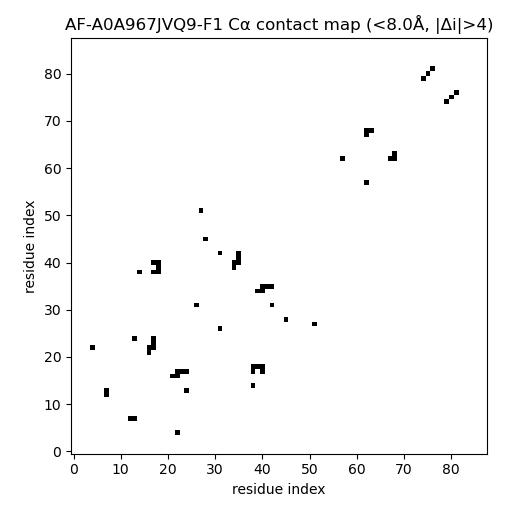00 88.69 72 SER A N 1
ATOM 552 C CA . SER A 1 72 ? 6.692 2.288 -19.318 1.00 88.69 72 SER A CA 1
ATOM 553 C C . SER A 1 72 ? 5.397 2.322 -20.137 1.00 88.69 72 SER A C 1
ATOM 555 O O . SER A 1 72 ? 4.436 2.981 -19.741 1.00 88.69 72 SER A O 1
ATOM 557 N N . GLN A 1 73 ? 5.366 1.653 -21.293 1.00 88.75 73 GLN A N 1
ATOM 558 C CA . GLN A 1 73 ? 4.186 1.572 -22.159 1.00 88.75 73 GLN A CA 1
ATOM 559 C C . GLN A 1 73 ? 3.115 0.634 -21.592 1.00 88.75 73 GLN A C 1
ATOM 561 O O . GLN A 1 73 ? 1.939 1.006 -21.587 1.00 88.75 73 GLN A O 1
ATOM 566 N N . ALA A 1 74 ? 3.517 -0.533 -21.080 1.00 90.31 74 ALA A N 1
ATOM 567 C CA . ALA A 1 74 ? 2.615 -1.461 -20.400 1.00 90.31 74 ALA A CA 1
ATOM 568 C C . ALA A 1 74 ? 1.971 -0.781 -19.183 1.00 90.31 74 ALA A C 1
ATOM 570 O O . ALA A 1 74 ? 0.753 -0.637 -19.121 1.00 90.31 74 ALA A O 1
ATOM 571 N N . ALA A 1 75 ? 2.800 -0.197 -18.311 1.00 86.12 75 ALA A N 1
ATOM 572 C CA . ALA A 1 75 ? 2.337 0.523 -17.130 1.00 86.12 75 ALA A CA 1
ATOM 573 C C . ALA A 1 75 ? 1.410 1.700 -17.476 1.00 86.12 75 ALA A C 1
ATOM 575 O O . ALA A 1 75 ? 0.442 1.940 -16.767 1.00 86.12 75 ALA A O 1
ATOM 576 N N . ARG A 1 76 ? 1.651 2.427 -18.577 1.00 83.75 76 ARG A N 1
ATOM 577 C CA . ARG A 1 76 ? 0.736 3.496 -19.011 1.00 83.75 76 ARG A CA 1
ATOM 578 C C . ARG A 1 76 ? -0.655 2.967 -19.353 1.00 83.75 76 ARG A C 1
ATOM 580 O O . ARG A 1 76 ? -1.628 3.644 -19.060 1.00 83.75 76 ARG A O 1
ATOM 587 N N . SER A 1 77 ? -0.728 1.799 -19.976 1.00 83.62 77 SER A N 1
ATOM 588 C CA . SER A 1 77 ? -1.992 1.205 -20.417 1.00 83.62 77 SER A CA 1
ATOM 589 C C . SER A 1 77 ? -2.759 0.573 -19.252 1.00 83.62 77 SER A C 1
ATOM 591 O O . SER A 1 77 ? -3.983 0.621 -19.231 1.00 83.62 77 SER A O 1
ATOM 593 N N . GLU A 1 78 ? -2.034 0.012 -18.282 1.00 83.06 78 GLU A N 1
ATOM 594 C CA . GLU A 1 78 ? -2.599 -0.713 -17.137 1.00 83.06 78 GLU A CA 1
ATOM 595 C C . GLU A 1 78 ? -2.909 0.190 -15.934 1.00 83.06 78 GLU A C 1
ATOM 597 O O . GLU A 1 78 ? -3.943 0.024 -15.296 1.00 83.06 78 GLU A O 1
ATOM 602 N N . LEU A 1 79 ? -2.035 1.156 -15.619 1.00 76.75 79 LEU A N 1
ATOM 603 C CA . LEU A 1 79 ? -2.188 2.047 -14.456 1.00 76.75 79 LEU A CA 1
ATOM 604 C C . LEU A 1 79 ? -2.972 3.322 -14.779 1.00 76.75 79 LEU A C 1
ATOM 606 O O . LEU A 1 79 ? -3.571 3.920 -13.888 1.00 76.75 79 LEU A O 1
ATOM 610 N N . PHE A 1 80 ? -2.945 3.755 -16.041 1.00 71.62 80 PHE A N 1
ATOM 611 C CA . PHE A 1 80 ? -3.685 4.919 -16.529 1.00 71.62 80 PHE A CA 1
ATOM 612 C C . PHE A 1 80 ? -4.536 4.523 -17.744 1.00 71.62 80 PHE A C 1
ATOM 614 O O . PHE A 1 80 ? -4.317 5.069 -18.834 1.00 71.62 80 PHE A O 1
ATOM 621 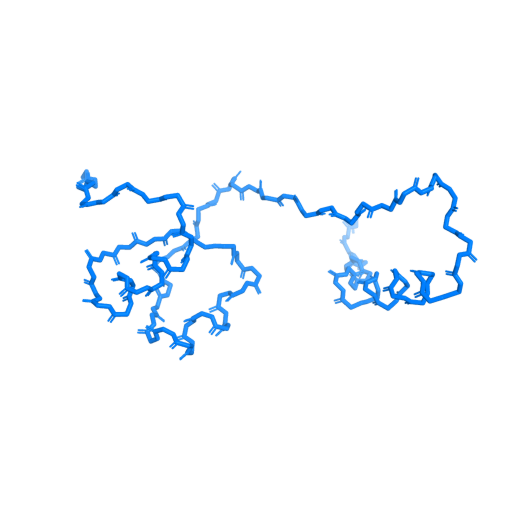N N . PRO A 1 81 ? -5.483 3.570 -17.596 1.00 54.09 81 PRO A N 1
ATOM 622 C CA . PRO A 1 81 ? -6.444 3.301 -18.657 1.00 54.09 81 PRO A CA 1
ATOM 623 C C . PRO A 1 81 ? -7.064 4.640 -19.053 1.00 54.09 81 PRO A C 1
ATOM 625 O O . PRO A 1 81 ? -7.354 5.456 -18.174 1.00 54.09 81 PRO A O 1
ATOM 628 N N . ALA A 1 82 ? -7.108 4.904 -20.366 1.00 50.56 82 ALA A N 1
ATOM 629 C CA . ALA A 1 82 ? -7.463 6.204 -20.925 1.00 50.56 82 ALA A CA 1
ATOM 630 C C . ALA A 1 82 ? -8.642 6.769 -20.139 1.00 50.56 82 ALA A C 1
ATOM 632 O O . ALA A 1 82 ? -9.689 6.130 -20.098 1.00 50.56 82 ALA A O 1
ATOM 633 N N . ALA A 1 83 ? -8.398 7.891 -19.448 1.00 49.50 83 ALA A N 1
ATOM 634 C CA . ALA A 1 83 ? -9.394 8.555 -18.627 1.00 49.50 83 ALA A CA 1
ATOM 635 C C . ALA A 1 83 ? -10.710 8.553 -19.392 1.00 49.50 83 ALA A C 1
ATOM 637 O O . ALA A 1 83 ? -10.698 8.949 -20.563 1.00 49.50 83 ALA A O 1
ATOM 638 N N . ASP A 1 84 ? -11.762 8.046 -18.744 1.00 44.72 84 ASP A N 1
ATOM 639 C CA . ASP A 1 84 ? -13.115 8.022 -19.274 1.00 44.72 84 ASP A CA 1
ATOM 640 C C . ASP A 1 84 ? -13.334 9.283 -20.103 1.00 44.72 84 ASP A C 1
ATOM 642 O O . ASP A 1 84 ? -13.260 10.418 -19.622 1.00 44.72 84 ASP A O 1
ATOM 646 N N . SER A 1 85 ? -13.486 9.058 -21.402 1.00 51.53 85 SER A N 1
ATOM 647 C CA . SER A 1 85 ? -14.046 10.027 -22.313 1.00 51.53 85 SER A CA 1
ATOM 648 C C . SER A 1 85 ? -15.475 10.274 -21.846 1.00 51.53 85 SER A C 1
ATOM 650 O O . SER A 1 85 ? -16.355 9.517 -22.231 1.00 51.53 85 SER A O 1
ATOM 652 N N . ASP A 1 86 ? -15.662 11.253 -20.963 1.00 40.12 86 ASP A N 1
ATOM 653 C CA . ASP A 1 86 ? -16.926 11.924 -20.646 1.00 40.12 86 ASP A CA 1
ATOM 654 C C . ASP A 1 86 ? -16.636 13.077 -19.659 1.00 40.12 86 ASP A C 1
ATOM 656 O O . ASP A 1 86 ? -15.801 12.956 -18.769 1.00 40.12 86 ASP A O 1
ATOM 660 N N . ALA A 1 87 ? -17.250 14.254 -19.727 1.00 36.59 87 ALA A N 1
ATOM 661 C CA . ALA A 1 87 ? -18.336 14.716 -20.574 1.00 36.59 87 ALA A CA 1
ATOM 662 C C . ALA A 1 87 ? -18.314 16.255 -20.607 1.00 36.59 87 ALA A C 1
ATOM 664 O O . ALA A 1 87 ? -18.021 16.909 -19.599 1.00 36.59 87 ALA A O 1
ATOM 665 N N . GLY A 1 88 ? -18.626 16.808 -21.777 1.00 31.50 88 GLY A N 1
ATOM 666 C CA . GLY A 1 88 ? -19.323 18.088 -21.884 1.00 31.50 88 GLY A CA 1
ATOM 667 C C . GLY A 1 88 ? -20.824 17.841 -21.906 1.00 31.50 88 GLY A C 1
ATOM 668 O O . GLY A 1 88 ? -21.215 16.712 -22.277 1.00 31.50 88 GLY A O 1
#

Nearest PDB structures (foldseek):
  5d4z-assembly4_7  TM=1.505E-01  e=6.028E+00  Salmonella phage SPC32H

Foldseek 3Di:
DDDDPDDDPDVVVVLVCLLVVVDDDDDDPVCQVVSCVVSVDDDPDDDPPDDDDDDDDDPDPDDDDPVVVVVVVVCCCVVPPPPPPDDD

Radius of gyration: 18.15 Å; Cα contacts (8 Å, |Δi|>4): 31; chains: 1; bounding box: 38×28×46 Å

Sequence (88 aa):
QPRIVAEVEDTDLINVLAEAGAGMFAAPSIIVDDIRVRYAVETVGRAEGIRERFYAITAHRRIKHPAVIAISQAARSELFPAADSDAG

pLDDT: mean 84.61, std 13.28, range [31.5, 94.44]

Mean predicted aligned error: 7.92 Å

Secondary structure (DSSP, 8-state):
-PPP----S-HHHHHHHHHTT-------GGGHHHHHHHHT-------TT---------SSSS---HHHHHHHHHHHHHHS--------